Protein AF-A0A959TB92-F1 (afdb_monomer_lite)

Structure (mmCIF, N/CA/C/O backbone):
data_AF-A0A959TB92-F1
#
_entry.id   AF-A0A959TB92-F1
#
loop_
_atom_site.group_PDB
_atom_site.id
_atom_site.type_symbol
_atom_site.label_atom_id
_atom_site.label_alt_id
_atom_site.label_comp_id
_atom_site.label_asym_id
_atom_site.label_entity_id
_atom_site.label_seq_id
_atom_site.pdbx_PDB_ins_code
_atom_site.Cartn_x
_atom_site.Cartn_y
_atom_site.Cartn_z
_atom_site.occupancy
_atom_site.B_iso_or_equiv
_atom_site.auth_seq_id
_atom_site.auth_comp_id
_atom_site.auth_asym_id
_atom_site.auth_atom_id
_atom_site.pdbx_PDB_model_num
ATOM 1 N N . MET A 1 1 ? -38.779 65.493 49.102 1.00 42.88 1 MET A N 1
ATOM 2 C CA . MET A 1 1 ? -39.466 64.427 48.341 1.00 42.88 1 MET A CA 1
ATOM 3 C C . MET A 1 1 ? -38.380 63.584 47.676 1.00 42.88 1 MET A C 1
ATOM 5 O O . MET A 1 1 ? -37.801 64.030 46.698 1.00 42.88 1 MET A O 1
ATOM 9 N N . ILE A 1 2 ? -37.993 62.459 48.286 1.00 39.47 2 ILE A N 1
ATOM 10 C CA . ILE A 1 2 ? -36.902 61.592 47.802 1.00 39.47 2 ILE A CA 1
ATOM 11 C C . ILE A 1 2 ? -37.538 60.468 46.981 1.00 39.47 2 ILE A C 1
ATOM 13 O O . ILE A 1 2 ? -38.441 59.796 47.472 1.00 39.47 2 ILE A O 1
ATOM 17 N N . ARG A 1 3 ? -37.106 60.297 45.727 1.00 43.53 3 ARG A N 1
ATOM 18 C CA . ARG A 1 3 ? -37.517 59.183 44.862 1.00 43.53 3 ARG A CA 1
ATOM 19 C C . ARG A 1 3 ? -36.437 58.107 44.920 1.00 43.53 3 ARG A C 1
ATOM 21 O O . ARG A 1 3 ? -35.323 58.341 44.466 1.00 43.53 3 ARG A O 1
ATOM 28 N N . THR A 1 4 ? -36.760 56.953 45.486 1.00 45.53 4 THR A N 1
ATOM 29 C CA . THR A 1 4 ? -35.906 55.762 45.476 1.00 45.53 4 THR A CA 1
ATOM 30 C C . THR A 1 4 ? -36.172 54.956 44.205 1.00 45.53 4 THR A C 1
ATOM 32 O O . THR A 1 4 ? -37.296 54.528 43.959 1.00 45.53 4 THR A O 1
ATOM 35 N N . LEU A 1 5 ? -35.140 54.761 43.380 1.00 53.56 5 LEU A N 1
ATOM 36 C CA . LEU A 1 5 ? -35.156 53.830 42.250 1.00 53.56 5 LEU A CA 1
ATOM 37 C C . LEU A 1 5 ? -34.568 52.496 42.720 1.00 53.56 5 LEU A C 1
ATOM 39 O O . LEU A 1 5 ? -33.440 52.455 43.206 1.00 53.56 5 LEU A O 1
ATOM 43 N N . THR A 1 6 ? -35.336 51.416 42.603 1.00 53.03 6 THR A N 1
ATOM 44 C CA . THR A 1 6 ? -34.894 50.054 42.925 1.00 53.03 6 THR A CA 1
ATOM 45 C C . THR A 1 6 ? -34.240 49.433 41.686 1.00 53.03 6 THR A C 1
ATOM 47 O O . THR A 1 6 ? -34.907 49.338 40.655 1.00 53.03 6 THR A O 1
ATOM 50 N N . PRO A 1 7 ? -32.973 48.988 41.730 1.00 55.06 7 PRO A N 1
ATOM 51 C CA . PRO A 1 7 ? -32.420 48.177 40.656 1.00 55.06 7 PRO A CA 1
ATOM 52 C C . PRO A 1 7 ? -32.919 46.735 40.817 1.00 55.06 7 PRO A C 1
ATOM 54 O O . PRO A 1 7 ? -32.710 46.105 41.852 1.00 55.06 7 PRO A O 1
ATOM 57 N N . VAL A 1 8 ? -33.595 46.206 39.796 1.00 60.44 8 VAL A N 1
ATOM 58 C CA . VAL A 1 8 ? -33.877 44.769 39.698 1.00 60.44 8 VAL A CA 1
ATOM 59 C C . VAL A 1 8 ? -32.582 44.084 39.266 1.00 60.44 8 VAL A C 1
ATOM 61 O O . VAL A 1 8 ? -32.101 44.299 38.156 1.00 60.44 8 VAL A O 1
ATOM 64 N N . LEU A 1 9 ? -31.995 43.285 40.157 1.00 58.19 9 LEU A N 1
ATOM 65 C CA . LEU A 1 9 ? -30.846 42.440 39.845 1.00 58.19 9 LEU A CA 1
ATOM 66 C C . LEU A 1 9 ? -31.342 41.214 39.065 1.00 58.19 9 LEU A C 1
ATOM 68 O O . LEU A 1 9 ? -31.996 40.338 39.630 1.00 58.19 9 LEU A O 1
ATOM 72 N N . LEU A 1 10 ? -31.050 41.156 37.765 1.00 58.97 10 LEU A N 1
ATOM 73 C CA . LEU A 1 10 ? -31.319 39.977 36.945 1.00 58.97 10 LEU A CA 1
ATOM 74 C C . LEU A 1 10 ? -30.226 38.931 37.220 1.00 58.97 10 LEU A C 1
ATOM 76 O O . LEU A 1 10 ? -29.090 39.073 36.768 1.00 58.97 10 LEU A O 1
ATOM 80 N N . LEU A 1 11 ? -30.552 37.899 37.998 1.00 61.19 11 LEU A N 1
ATOM 81 C CA . LEU A 1 11 ? -29.650 36.780 38.268 1.00 61.19 11 LEU A CA 1
ATOM 82 C C . LEU A 1 11 ? -29.658 35.831 37.056 1.00 61.19 11 LEU A C 1
ATOM 84 O O . LEU A 1 11 ? -30.609 35.077 36.861 1.00 61.19 11 LEU A O 1
ATOM 88 N N . ALA A 1 12 ? -28.619 35.878 36.221 1.00 64.06 12 ALA A N 1
ATOM 89 C CA . ALA A 1 12 ? -28.434 34.901 35.152 1.00 64.06 12 ALA A CA 1
ATOM 90 C C . ALA A 1 12 ? -28.014 33.551 35.763 1.00 64.06 12 ALA A C 1
ATOM 92 O O . ALA A 1 12 ? -26.888 33.404 36.237 1.00 64.06 12 ALA A O 1
ATOM 93 N N . LEU A 1 13 ? -28.918 32.564 35.773 1.00 66.81 13 LEU A N 1
ATOM 94 C CA . LEU A 1 13 ? -28.568 31.180 36.099 1.00 66.81 13 LEU A CA 1
ATOM 95 C C . LEU A 1 13 ? -27.698 30.606 34.971 1.00 66.81 13 LEU A C 1
ATOM 97 O O . LEU A 1 13 ? -28.193 30.318 33.883 1.00 66.81 13 LEU A O 1
ATOM 101 N N . ALA A 1 14 ? -26.408 30.406 35.237 1.00 65.50 14 ALA A N 1
ATOM 102 C CA . ALA A 1 14 ? -25.554 29.579 34.395 1.00 65.50 14 ALA A CA 1
ATOM 103 C C . ALA A 1 14 ? -25.887 28.101 34.666 1.00 65.50 14 ALA A C 1
ATOM 105 O O . ALA A 1 14 ? -25.465 27.535 35.673 1.00 65.50 14 ALA A O 1
ATOM 106 N N . LEU A 1 15 ? -26.684 27.481 33.793 1.00 68.69 15 LEU A N 1
ATOM 107 C CA . LEU A 1 15 ? -26.867 26.030 33.805 1.00 68.69 15 LEU A CA 1
ATOM 108 C C . LEU A 1 15 ? -25.551 25.368 33.359 1.00 68.69 15 LEU A C 1
ATOM 110 O O . LEU A 1 15 ? -24.984 25.798 32.350 1.00 68.69 15 LEU A O 1
ATOM 114 N N . PRO A 1 16 ? -25.047 24.337 34.060 1.00 63.34 16 PRO A N 1
ATOM 115 C CA . PRO A 1 16 ? -23.894 23.589 33.582 1.00 63.34 16 PRO A CA 1
ATOM 116 C C . PRO A 1 16 ? -24.280 22.863 32.287 1.00 63.34 16 PRO A C 1
ATOM 118 O O . PRO A 1 16 ? -25.070 21.922 32.296 1.00 63.34 16 PRO A O 1
ATOM 121 N N . ALA A 1 17 ? -23.741 23.318 31.159 1.00 62.75 17 ALA A N 1
ATOM 122 C CA . ALA A 1 17 ? -23.882 22.637 29.882 1.00 62.75 17 ALA A CA 1
ATOM 123 C C . ALA A 1 17 ? -22.859 21.493 29.808 1.00 62.75 17 ALA A C 1
ATOM 125 O O . ALA A 1 17 ? -21.677 21.722 29.553 1.00 62.75 17 ALA A O 1
ATOM 126 N N . THR A 1 18 ? -23.292 20.249 30.016 1.00 64.31 18 THR A N 1
ATOM 127 C CA . THR A 1 18 ? -22.483 19.061 29.699 1.00 64.31 18 THR A CA 1
ATOM 128 C C . THR A 1 18 ? -22.560 18.798 28.197 1.00 64.31 18 THR A C 1
ATOM 130 O O . THR A 1 18 ? -23.342 17.973 27.736 1.00 64.31 18 THR A O 1
ATOM 133 N N . ALA A 1 19 ? -21.790 19.552 27.412 1.00 64.75 19 ALA A N 1
ATOM 134 C CA . ALA A 1 19 ? -21.754 19.407 25.954 1.00 64.75 19 ALA A CA 1
ATOM 135 C C . ALA A 1 19 ? -20.781 18.311 25.468 1.00 64.75 19 ALA A C 1
ATOM 137 O O . ALA A 1 19 ? -20.706 18.045 24.272 1.00 64.75 19 ALA A O 1
ATOM 138 N N . GLN A 1 20 ? -20.012 17.695 26.370 1.00 77.12 20 GLN A N 1
ATOM 139 C CA . GLN A 1 20 ? -18.975 16.720 26.035 1.00 77.12 20 GLN A CA 1
ATOM 140 C C . GLN A 1 20 ? -19.404 15.330 26.510 1.00 77.12 20 GLN A C 1
ATOM 142 O O . GLN A 1 20 ? -19.562 15.110 27.708 1.00 77.12 20 GLN A O 1
ATOM 147 N N . ASN A 1 21 ? -19.572 14.400 25.570 1.00 81.25 21 ASN A N 1
ATOM 148 C CA . ASN A 1 21 ? -19.725 12.978 25.864 1.00 81.25 21 ASN A CA 1
ATOM 149 C C . ASN A 1 21 ? -18.374 12.296 25.640 1.00 81.25 21 ASN A C 1
ATOM 151 O O . ASN A 1 21 ? -17.845 12.331 24.529 1.00 81.25 21 ASN A O 1
ATOM 155 N N . THR A 1 22 ? -17.815 11.680 26.681 1.00 87.69 22 THR A N 1
ATOM 156 C CA . THR A 1 22 ? -16.623 10.837 26.538 1.00 87.69 22 THR A CA 1
ATOM 157 C C . THR A 1 22 ? -17.027 9.510 25.916 1.00 87.69 22 THR A C 1
ATOM 159 O O . THR A 1 22 ? -17.904 8.824 26.438 1.00 87.69 22 THR A O 1
ATOM 162 N N . VAL A 1 23 ? -16.360 9.136 24.827 1.00 91.00 23 VAL A N 1
ATOM 163 C CA . VAL A 1 23 ? -16.503 7.821 24.201 1.00 91.00 23 VAL A CA 1
ATOM 164 C C . VAL A 1 23 ? -15.146 7.133 24.203 1.00 91.00 23 VAL A C 1
ATOM 166 O O . VAL A 1 23 ? -14.127 7.753 23.902 1.00 91.00 23 VAL A O 1
ATOM 169 N N . THR A 1 24 ? -15.136 5.853 24.560 1.00 93.50 24 THR A N 1
ATOM 170 C CA . THR A 1 24 ? -13.951 4.997 24.502 1.00 93.50 24 THR A CA 1
ATOM 171 C C . THR A 1 24 ? -14.150 3.980 23.392 1.00 93.50 24 THR A C 1
ATOM 173 O O . THR A 1 24 ? -15.113 3.223 23.433 1.00 93.50 24 THR A O 1
ATOM 176 N N . VAL A 1 25 ? -13.229 3.971 22.430 1.00 94.88 25 VAL A N 1
ATOM 177 C CA . VAL A 1 25 ? -13.135 2.962 21.369 1.00 94.88 25 VAL A CA 1
ATOM 178 C C . VAL A 1 25 ? -11.924 2.095 21.683 1.00 94.88 25 VAL A C 1
ATOM 180 O O . VAL A 1 25 ? -10.829 2.620 21.894 1.00 94.88 25 VAL A O 1
ATOM 183 N N . SER A 1 26 ? -12.121 0.784 21.774 1.00 95.12 26 SER A N 1
ATOM 184 C CA . SER A 1 26 ? -11.057 -0.162 22.125 1.00 95.12 26 SER A CA 1
ATOM 185 C C . SER A 1 26 ? -10.504 -0.836 20.876 1.00 95.12 26 SER A C 1
ATOM 187 O O . SER A 1 26 ? -11.255 -1.460 20.140 1.00 95.12 26 SER A O 1
ATOM 189 N N . THR A 1 27 ? -9.188 -0.801 20.675 1.00 95.50 27 THR A N 1
ATOM 190 C CA . THR A 1 27 ? -8.484 -1.550 19.610 1.00 95.50 27 THR A CA 1
ATOM 191 C C . THR A 1 27 ? -7.989 -2.924 20.077 1.00 95.50 27 THR A C 1
ATOM 193 O O . THR A 1 27 ? -7.126 -3.536 19.448 1.00 95.50 27 THR A O 1
ATOM 196 N N . ALA A 1 28 ? -8.527 -3.418 21.197 1.00 96.06 28 ALA A N 1
ATOM 197 C CA . ALA A 1 28 ? -8.060 -4.605 21.911 1.00 96.06 28 ALA A CA 1
ATOM 198 C C . ALA A 1 28 ? -6.592 -4.513 22.386 1.00 96.06 28 ALA A C 1
ATOM 200 O O . ALA A 1 28 ? -5.860 -3.552 22.138 1.00 96.06 28 ALA A O 1
ATOM 201 N N . ALA A 1 29 ? -6.156 -5.513 23.155 1.00 94.88 29 ALA A N 1
ATOM 202 C CA . ALA A 1 29 ? -4.799 -5.549 23.688 1.00 94.88 29 ALA A CA 1
ATOM 203 C C . ALA A 1 29 ? -3.770 -5.575 22.545 1.00 94.88 29 ALA A C 1
ATOM 205 O O . ALA A 1 29 ? -3.867 -6.393 21.635 1.00 94.88 29 ALA A O 1
ATOM 206 N N . GLY A 1 30 ? -2.783 -4.676 22.597 1.00 91.62 30 GLY A N 1
ATOM 207 C CA . GLY A 1 30 ? -1.732 -4.598 21.579 1.00 91.62 30 GLY A CA 1
ATOM 208 C C . GLY A 1 30 ? -2.197 -4.112 20.201 1.00 91.62 30 GLY A C 1
ATOM 209 O O . GLY A 1 30 ? -1.467 -4.322 19.238 1.00 91.62 30 GLY A O 1
ATOM 210 N N . ASN A 1 31 ? -3.366 -3.462 20.099 1.00 92.69 31 ASN A N 1
ATOM 211 C CA . ASN A 1 31 ? -3.983 -3.053 18.829 1.00 92.69 31 ASN A CA 1
ATOM 212 C C . ASN A 1 31 ? -4.300 -4.241 17.904 1.00 92.69 31 ASN A C 1
ATOM 214 O O . ASN A 1 31 ? -4.053 -4.182 16.705 1.00 92.69 31 ASN A O 1
ATOM 218 N N . ALA A 1 32 ? -4.812 -5.341 18.460 1.00 94.00 32 ALA A N 1
ATOM 219 C CA . ALA A 1 32 ? -5.163 -6.524 17.673 1.00 94.00 32 ALA A CA 1
ATOM 220 C C . ALA A 1 32 ? -6.341 -6.288 16.705 1.00 94.00 32 ALA A C 1
ATOM 222 O O . ALA A 1 32 ? -6.493 -7.043 15.747 1.00 94.00 32 ALA A O 1
ATOM 223 N N . GLU A 1 33 ? -7.133 -5.234 16.919 1.00 95.69 33 GLU A N 1
ATOM 224 C CA . GLU A 1 33 ? -8.314 -4.895 16.124 1.00 95.69 33 GLU A CA 1
ATOM 225 C C . GLU A 1 33 ? -8.192 -3.499 15.495 1.00 95.69 33 GLU A C 1
ATOM 227 O O . GLU A 1 33 ? -7.646 -2.565 16.090 1.00 95.69 33 GLU A O 1
ATOM 232 N N . GLN A 1 34 ? -8.779 -3.344 14.311 1.00 94.12 34 GLN A N 1
ATOM 233 C CA . GLN A 1 34 ? -9.083 -2.055 13.691 1.00 94.12 34 GLN A CA 1
ATOM 234 C C . GLN A 1 34 ? -10.580 -1.773 13.837 1.00 94.12 34 GLN A C 1
ATOM 236 O O . GLN A 1 34 ? -11.412 -2.627 13.532 1.00 94.12 34 GLN A O 1
ATOM 241 N N . VAL A 1 35 ? -10.919 -0.575 14.318 1.00 96.19 35 VAL A N 1
ATOM 242 C CA . VAL A 1 35 ? -12.300 -0.182 14.628 1.00 96.19 35 VAL A CA 1
ATOM 243 C C . VAL A 1 35 ? -12.657 1.090 13.874 1.00 96.19 35 VAL A C 1
ATOM 245 O O . VAL A 1 35 ? -11.964 2.104 13.977 1.00 96.19 35 VAL A O 1
ATOM 248 N N . TRP A 1 36 ? -13.761 1.050 13.133 1.00 95.88 36 TRP A N 1
ATOM 249 C CA . TRP A 1 36 ? -14.313 2.210 12.441 1.00 95.88 36 TRP A CA 1
ATOM 250 C C . TRP A 1 36 ? -15.410 2.828 13.295 1.00 95.88 36 TRP A C 1
ATOM 252 O O . TRP A 1 36 ? -16.391 2.171 13.642 1.00 95.88 36 TRP A O 1
ATOM 262 N N . TYR A 1 37 ? -15.250 4.111 13.612 1.00 96.19 37 TYR A N 1
ATOM 263 C CA . TYR A 1 37 ? -16.158 4.860 14.470 1.00 96.19 37 TYR A CA 1
ATOM 264 C C . TYR A 1 37 ? -16.805 6.021 13.710 1.00 96.19 37 TYR A C 1
ATOM 266 O O . TYR A 1 37 ? -16.134 6.804 13.039 1.00 96.19 37 TYR A O 1
ATOM 274 N N . SER A 1 38 ? -18.119 6.155 13.854 1.00 95.88 38 SER A N 1
ATOM 275 C CA . SER A 1 38 ? -18.921 7.275 13.371 1.00 95.88 38 SER A CA 1
ATOM 276 C C . SER A 1 38 ? -19.393 8.118 14.550 1.00 95.88 38 SER A C 1
ATOM 278 O O . SER A 1 38 ? -19.942 7.596 15.516 1.00 95.88 38 SER A O 1
ATOM 280 N N . LEU A 1 39 ? -19.280 9.445 14.443 1.00 92.00 39 LEU A N 1
ATOM 281 C CA . LEU A 1 39 ? -19.771 10.354 15.486 1.00 92.00 39 LEU A CA 1
ATOM 282 C C . LEU A 1 39 ? -21.284 10.247 15.715 1.00 92.00 39 LEU A C 1
ATOM 284 O O . LEU A 1 39 ? -21.748 10.516 16.818 1.00 92.00 39 LEU A O 1
ATOM 288 N N . GLN A 1 40 ? -22.044 9.857 14.688 1.00 94.19 40 GLN A N 1
ATOM 289 C CA . GLN A 1 40 ? -23.494 9.693 14.784 1.00 94.19 40 GLN A CA 1
ATOM 290 C C . GLN A 1 40 ? -23.892 8.293 15.266 1.00 94.19 40 GLN A C 1
ATOM 292 O O . GLN A 1 40 ? -24.864 8.164 16.007 1.00 94.19 40 GLN A O 1
ATOM 297 N N . ASN A 1 41 ? -23.159 7.258 14.839 1.00 95.50 41 ASN A N 1
ATOM 298 C CA . ASN A 1 41 ? -23.592 5.862 14.974 1.00 95.50 41 ASN A CA 1
ATOM 299 C C . ASN A 1 41 ? -22.751 5.032 15.958 1.00 95.50 41 ASN A C 1
ATOM 301 O O . ASN A 1 41 ? -23.083 3.875 16.191 1.00 95.50 41 ASN A O 1
ATOM 305 N N . GLY A 1 42 ? -21.684 5.591 16.533 1.00 95.00 42 GLY A N 1
ATOM 306 C CA . GLY A 1 42 ? -20.758 4.841 17.378 1.00 95.00 42 GLY A CA 1
ATOM 307 C C . GLY A 1 42 ? -19.797 3.969 16.564 1.00 95.00 42 GLY A C 1
ATOM 308 O O . GLY A 1 42 ? -19.461 4.296 15.426 1.00 95.00 42 GLY A O 1
ATOM 309 N N . GLU A 1 43 ? -19.344 2.854 17.138 1.00 96.12 43 GLU A N 1
ATOM 310 C CA . GLU A 1 43 ? -18.580 1.835 16.408 1.00 96.12 43 GLU A CA 1
ATOM 311 C C . GLU A 1 43 ? -19.465 1.210 15.317 1.00 96.12 43 GLU A C 1
ATOM 313 O O . GLU A 1 43 ? -20.522 0.650 15.605 1.00 96.12 43 GLU A O 1
ATOM 318 N N . VAL A 1 44 ? -19.054 1.336 14.054 1.00 97.50 44 VAL A N 1
ATOM 319 C CA . VAL A 1 44 ? -19.819 0.854 12.890 1.00 97.50 44 VAL A CA 1
ATOM 320 C C . VAL A 1 44 ? -19.256 -0.432 12.297 1.00 97.50 44 VAL A C 1
ATOM 322 O O . VAL A 1 44 ? -19.981 -1.149 11.611 1.00 97.50 44 VAL A O 1
ATOM 325 N N . ALA A 1 45 ? -17.978 -0.724 12.542 1.00 96.56 45 ALA A N 1
ATOM 326 C CA . ALA A 1 45 ? -17.331 -1.958 12.123 1.00 96.56 45 ALA A CA 1
ATOM 327 C C . ALA A 1 45 ? -16.070 -2.215 12.952 1.00 96.56 45 ALA A C 1
ATOM 329 O O . ALA A 1 45 ? -15.416 -1.270 13.397 1.00 96.56 45 ALA A O 1
ATOM 330 N N . THR A 1 46 ? -15.707 -3.491 13.061 1.00 96.44 46 THR A N 1
ATOM 331 C CA . THR A 1 46 ? -14.461 -3.972 13.663 1.00 96.44 46 THR A CA 1
ATOM 332 C C . THR A 1 46 ? -13.958 -5.161 12.852 1.00 96.44 46 THR A C 1
ATOM 334 O O . THR A 1 46 ? -14.766 -5.960 12.371 1.00 96.44 46 THR A O 1
ATOM 337 N N . ALA A 1 47 ? -12.646 -5.267 12.679 1.00 96.00 47 ALA A N 1
ATOM 338 C CA . ALA A 1 47 ? -11.990 -6.414 12.060 1.00 96.00 47 ALA A CA 1
ATOM 339 C C . ALA A 1 47 ? -10.608 -6.624 12.682 1.00 96.00 47 ALA A C 1
ATOM 341 O O . ALA A 1 47 ? -10.000 -5.658 13.160 1.00 96.00 47 ALA A O 1
ATOM 342 N N . ALA A 1 48 ? -10.067 -7.842 12.591 1.00 95.88 48 ALA A N 1
ATOM 343 C CA . ALA A 1 48 ? -8.728 -8.082 13.098 1.00 95.88 48 ALA A CA 1
ATOM 344 C C . ALA A 1 48 ? -7.720 -7.280 12.266 1.00 95.88 48 ALA A C 1
ATOM 346 O O . ALA A 1 48 ? -7.810 -7.187 11.035 1.00 95.88 48 ALA A O 1
ATOM 347 N N . LEU A 1 49 ? -6.719 -6.701 12.928 1.00 92.81 49 LEU A N 1
ATOM 348 C CA . LEU A 1 49 ? -5.694 -5.901 12.258 1.00 92.81 49 LEU A CA 1
ATOM 349 C C . LEU A 1 49 ? -4.928 -6.728 11.211 1.00 92.81 49 LEU A C 1
ATOM 351 O O . LEU A 1 49 ? -4.451 -6.186 10.217 1.00 92.81 49 LEU A O 1
ATOM 355 N N . ALA A 1 50 ? -4.831 -8.043 11.415 1.00 94.31 50 ALA A N 1
ATOM 356 C CA . ALA A 1 50 ? -4.135 -8.968 10.528 1.00 94.31 50 ALA A CA 1
ATOM 357 C C . ALA A 1 50 ? -4.934 -9.382 9.271 1.00 94.31 50 ALA A C 1
ATOM 359 O O . ALA A 1 50 ? -4.350 -10.009 8.379 1.00 94.31 50 ALA A O 1
ATOM 360 N N . ASP A 1 51 ? -6.218 -9.017 9.163 1.00 94.25 51 ASP A N 1
ATOM 361 C CA . ASP A 1 51 ? -7.132 -9.520 8.119 1.00 94.25 51 ASP A CA 1
ATOM 362 C C . ASP A 1 51 ? -6.928 -8.888 6.732 1.00 94.25 51 ASP A C 1
ATOM 364 O O . ASP A 1 51 ? -7.558 -9.306 5.761 1.00 94.25 51 ASP A O 1
ATOM 368 N N . TRP A 1 52 ? -6.035 -7.904 6.600 1.00 95.19 52 TRP A N 1
ATOM 369 C CA . TRP A 1 52 ? -5.719 -7.269 5.317 1.00 95.19 52 TRP A CA 1
ATOM 370 C C . TRP A 1 52 ? -4.222 -7.330 4.999 1.00 95.19 52 TRP A C 1
ATOM 372 O O . TRP A 1 52 ? -3.380 -7.332 5.900 1.00 95.19 52 TRP A O 1
ATOM 382 N N . ASP A 1 53 ? -3.894 -7.419 3.708 1.00 96.06 53 ASP A N 1
ATOM 383 C CA . ASP A 1 53 ? -2.519 -7.405 3.182 1.00 96.06 53 ASP A CA 1
ATOM 384 C C . ASP A 1 53 ? -2.209 -6.091 2.463 1.00 96.06 53 ASP A C 1
ATOM 386 O O . ASP A 1 53 ? -1.188 -5.461 2.730 1.00 96.06 53 ASP A O 1
ATOM 390 N N . LEU A 1 54 ? -3.106 -5.684 1.558 1.00 96.94 54 LEU A N 1
ATOM 391 C CA . LEU A 1 54 ? -2.986 -4.485 0.737 1.00 96.94 54 LEU A CA 1
ATOM 392 C C . LEU A 1 54 ? -4.194 -3.572 0.935 1.00 96.94 54 LEU A C 1
ATOM 394 O O . LEU A 1 54 ? -5.320 -4.056 1.069 1.00 96.94 54 LEU A O 1
ATOM 398 N N . ALA A 1 55 ? -3.962 -2.264 0.894 1.00 96.12 55 ALA A N 1
ATOM 399 C CA . ALA A 1 55 ? -5.014 -1.257 0.835 1.00 96.12 55 ALA A CA 1
ATOM 400 C C . ALA A 1 55 ? -4.771 -0.310 -0.342 1.00 96.12 55 ALA A C 1
ATOM 402 O O . ALA A 1 55 ? -3.628 0.004 -0.672 1.00 96.12 55 ALA A O 1
ATOM 403 N N . PHE A 1 56 ? -5.859 0.136 -0.963 1.00 96.31 56 PHE A N 1
ATOM 404 C CA . PHE A 1 56 ? -5.830 0.998 -2.137 1.00 96.31 56 PHE A CA 1
ATOM 405 C C . PHE A 1 56 ? -6.483 2.328 -1.794 1.00 96.31 56 PHE A C 1
ATOM 407 O O . PHE A 1 56 ? -7.622 2.366 -1.323 1.00 96.31 56 PHE A O 1
ATOM 414 N N . GLU A 1 57 ? -5.770 3.411 -2.049 1.00 94.75 57 GLU A N 1
ATOM 415 C CA . GLU A 1 57 ? -6.322 4.758 -2.025 1.00 94.75 57 GLU A CA 1
ATOM 416 C C . GLU A 1 57 ? -6.452 5.240 -3.466 1.00 94.75 57 GLU A C 1
ATOM 418 O O . GLU A 1 57 ? -5.523 5.098 -4.254 1.00 94.75 57 GLU A O 1
ATOM 423 N N . ILE A 1 58 ? -7.627 5.762 -3.815 1.00 90.81 58 ILE A N 1
ATOM 424 C CA . ILE A 1 58 ? -7.901 6.365 -5.120 1.00 90.81 58 ILE A CA 1
ATOM 425 C C . ILE A 1 58 ? -8.659 7.667 -4.856 1.00 90.81 58 ILE A C 1
ATOM 427 O O . ILE A 1 58 ? -9.887 7.660 -4.724 1.00 90.81 58 ILE A O 1
ATOM 431 N N . ALA A 1 59 ? -7.939 8.781 -4.744 1.00 88.31 59 ALA A N 1
ATOM 432 C CA . ALA A 1 59 ? -8.517 10.098 -4.506 1.00 88.31 59 ALA A CA 1
ATOM 433 C C . ALA A 1 59 ? -7.954 11.137 -5.482 1.00 88.31 59 ALA A C 1
ATOM 435 O O . ALA A 1 59 ? -6.815 11.591 -5.396 1.00 88.31 59 ALA A O 1
ATOM 436 N N . GLY A 1 60 ? -8.805 11.582 -6.407 1.00 85.38 60 GLY A N 1
ATOM 437 C CA . GLY A 1 60 ? -8.441 12.610 -7.379 1.00 85.38 60 GLY A CA 1
ATOM 438 C C . GLY A 1 60 ? -7.271 12.166 -8.257 1.00 85.38 60 GLY A C 1
ATOM 439 O O . GLY A 1 60 ? -7.435 11.286 -9.095 1.00 85.38 60 GLY A O 1
ATOM 440 N N . PHE A 1 61 ? -6.114 12.803 -8.074 1.00 82.19 61 PHE A N 1
ATOM 441 C CA . PHE A 1 61 ? -4.892 12.517 -8.832 1.00 82.19 61 PHE A CA 1
ATOM 442 C C . PHE A 1 61 ? -3.933 11.560 -8.115 1.00 82.19 61 PHE A C 1
ATOM 444 O O . PHE A 1 61 ? -2.919 11.187 -8.699 1.00 82.19 61 PHE A O 1
ATOM 451 N N . THR A 1 62 ? -4.223 11.161 -6.872 1.00 89.56 62 THR A N 1
ATOM 452 C CA . THR A 1 62 ? -3.404 10.188 -6.144 1.00 89.56 62 THR A CA 1
ATOM 453 C C . THR A 1 62 ? -3.975 8.788 -6.291 1.00 89.56 62 THR A C 1
ATOM 455 O O . THR A 1 62 ? -5.192 8.586 -6.317 1.00 89.56 62 THR A O 1
ATOM 458 N N . ALA A 1 63 ? -3.074 7.816 -6.403 1.00 94.50 63 ALA A N 1
ATOM 459 C CA . ALA A 1 63 ? -3.414 6.410 -6.325 1.00 94.50 63 ALA A CA 1
ATOM 460 C C . ALA A 1 63 ? -2.309 5.661 -5.582 1.00 94.50 63 ALA A C 1
ATOM 462 O O . ALA A 1 63 ? -1.195 5.490 -6.096 1.00 94.50 63 ALA A O 1
AT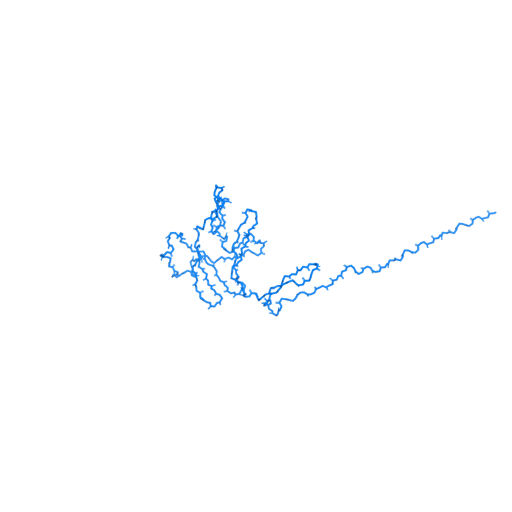OM 463 N N . SER A 1 64 ? -2.614 5.231 -4.363 1.00 95.94 64 SER A N 1
ATOM 464 C CA . SER A 1 64 ? -1.647 4.603 -3.473 1.00 95.94 64 SER A CA 1
ATOM 465 C C . SER A 1 64 ? -1.942 3.131 -3.233 1.00 95.94 64 SER A C 1
ATOM 467 O O . SER A 1 64 ? -3.101 2.714 -3.174 1.00 95.94 64 SER A O 1
ATOM 469 N N . ILE A 1 65 ? -0.875 2.338 -3.109 1.00 97.56 65 ILE A N 1
ATOM 470 C CA . ILE A 1 65 ? -0.965 0.940 -2.685 1.00 97.56 65 ILE A CA 1
ATOM 471 C C . ILE A 1 65 ? -0.144 0.791 -1.413 1.00 97.56 65 ILE A C 1
ATOM 473 O O . ILE A 1 65 ? 1.087 0.905 -1.411 1.00 97.56 65 ILE A O 1
ATOM 477 N N . ARG A 1 66 ? -0.865 0.548 -0.324 1.00 97.38 66 ARG A N 1
ATOM 478 C CA . ARG A 1 66 ? -0.338 0.392 1.027 1.00 97.38 66 ARG A CA 1
ATOM 479 C C . ARG A 1 66 ? -0.222 -1.076 1.392 1.00 97.38 66 ARG A C 1
ATOM 481 O O . ARG A 1 66 ? -1.017 -1.884 0.909 1.00 97.38 66 ARG A O 1
ATOM 488 N N . VAL A 1 67 ? 0.725 -1.415 2.262 1.00 97.75 67 VAL A N 1
ATOM 489 C CA . VAL A 1 67 ? 0.938 -2.795 2.728 1.00 97.75 67 VAL A CA 1
ATOM 490 C C . VAL A 1 67 ? 0.869 -2.851 4.242 1.00 97.75 67 VAL A C 1
ATOM 492 O O . VAL A 1 67 ? 1.449 -2.011 4.921 1.00 97.75 67 VAL A O 1
ATOM 495 N N . ASN A 1 68 ? 0.214 -3.877 4.785 1.00 96.25 68 ASN A N 1
ATOM 496 C CA . ASN A 1 68 ? 0.093 -4.072 6.226 1.00 96.25 68 ASN A CA 1
ATOM 497 C C . ASN A 1 68 ? 1.419 -4.507 6.871 1.00 96.25 68 ASN A C 1
ATOM 499 O O . ASN A 1 68 ? 1.611 -5.656 7.274 1.00 96.25 68 ASN A O 1
ATOM 503 N N . THR A 1 69 ? 2.364 -3.583 6.983 1.00 93.44 69 THR A N 1
ATOM 504 C CA . THR A 1 69 ? 3.657 -3.840 7.625 1.00 93.44 69 THR A CA 1
ATOM 505 C C . THR A 1 69 ? 3.506 -4.080 9.127 1.00 93.44 69 THR A C 1
ATOM 507 O O . THR A 1 69 ? 4.294 -4.819 9.714 1.00 93.44 69 THR A O 1
ATOM 510 N N . GLN A 1 70 ? 2.437 -3.563 9.743 1.00 89.62 70 GLN A N 1
ATOM 511 C CA . GLN A 1 70 ? 2.139 -3.750 11.164 1.00 89.62 70 GLN A CA 1
ATOM 512 C C . GLN A 1 70 ? 1.869 -5.218 11.526 1.00 89.62 70 GLN A C 1
ATOM 514 O O . GLN A 1 70 ? 2.187 -5.631 12.642 1.00 89.62 70 GLN A O 1
ATOM 519 N N . LYS A 1 71 ? 1.354 -6.035 10.593 1.00 93.06 71 LYS A N 1
ATOM 520 C CA . LYS A 1 71 ? 1.226 -7.489 10.805 1.00 93.06 71 LYS A CA 1
ATOM 521 C C . LYS A 1 71 ? 2.502 -8.286 10.497 1.00 93.06 71 LYS A C 1
ATOM 523 O O . LYS A 1 71 ? 2.463 -9.513 10.474 1.00 93.06 71 LYS A O 1
ATOM 528 N N . GLY A 1 72 ? 3.626 -7.610 10.256 1.00 94.38 72 GLY A N 1
ATOM 529 C CA . GLY A 1 72 ? 4.926 -8.231 9.990 1.00 94.38 72 GLY A CA 1
ATOM 530 C C . GLY A 1 72 ? 5.235 -8.465 8.511 1.00 94.38 72 GLY A C 1
ATOM 531 O O . GLY A 1 72 ? 6.179 -9.191 8.203 1.00 94.38 72 GLY A O 1
ATOM 532 N N . MET A 1 73 ? 4.466 -7.875 7.590 1.00 97.50 73 MET A N 1
ATOM 533 C CA . MET A 1 73 ? 4.810 -7.905 6.167 1.00 97.50 73 MET A CA 1
ATOM 534 C C . MET A 1 73 ? 5.961 -6.951 5.849 1.00 97.50 73 MET A C 1
ATOM 536 O O . MET A 1 73 ? 6.111 -5.903 6.478 1.00 97.50 73 MET A O 1
ATOM 540 N N . ARG A 1 74 ? 6.742 -7.286 4.822 1.00 97.88 74 ARG A N 1
ATOM 541 C CA . ARG A 1 74 ? 7.845 -6.451 4.321 1.00 97.88 74 ARG A CA 1
ATOM 542 C C . ARG A 1 74 ? 7.778 -6.359 2.811 1.00 97.88 74 ARG A C 1
ATOM 544 O O . ARG A 1 74 ? 7.365 -7.320 2.162 1.00 97.88 74 ARG A O 1
ATOM 551 N N . VAL A 1 75 ? 8.195 -5.230 2.250 1.00 97.81 75 VAL A N 1
ATOM 552 C CA . VAL A 1 75 ? 8.135 -4.982 0.806 1.00 97.81 75 VAL A CA 1
ATOM 553 C C . VAL A 1 75 ? 9.476 -4.476 0.319 1.00 97.81 75 VAL A C 1
ATOM 555 O O . VAL A 1 75 ? 10.066 -3.592 0.926 1.00 97.81 75 VAL A O 1
ATOM 558 N N . PHE A 1 76 ? 9.939 -5.016 -0.800 1.00 97.44 76 PHE A N 1
ATOM 559 C CA . PHE A 1 76 ? 11.185 -4.629 -1.442 1.00 97.44 76 PHE A CA 1
ATOM 560 C C . PHE A 1 76 ? 10.900 -4.227 -2.883 1.00 97.44 76 PHE A C 1
ATOM 562 O O . PHE A 1 76 ? 10.272 -4.994 -3.620 1.00 97.44 76 PHE A O 1
ATOM 569 N N . LYS A 1 77 ? 11.377 -3.049 -3.301 1.00 95.94 77 LYS A N 1
ATOM 570 C CA . LYS A 1 77 ? 11.321 -2.646 -4.714 1.00 95.94 77 LYS A CA 1
ATOM 571 C C . LYS A 1 77 ? 12.413 -3.399 -5.470 1.00 95.94 77 LYS A C 1
ATOM 573 O O . LYS A 1 77 ? 13.595 -3.286 -5.142 1.00 95.94 77 LYS A O 1
ATOM 578 N N . ALA A 1 78 ? 12.013 -4.203 -6.447 1.00 95.56 78 ALA A N 1
ATOM 579 C CA . ALA A 1 78 ? 12.938 -4.999 -7.233 1.00 95.56 78 ALA A CA 1
ATOM 580 C C . ALA A 1 78 ? 13.634 -4.106 -8.275 1.00 95.56 78 ALA A C 1
ATOM 582 O O . ALA A 1 78 ? 12.959 -3.342 -8.965 1.00 95.56 78 ALA A O 1
ATOM 583 N N . PRO A 1 79 ? 14.960 -4.220 -8.462 1.00 93.75 79 PRO A N 1
ATOM 584 C CA . PRO A 1 79 ? 15.696 -3.494 -9.497 1.00 93.75 79 PRO A CA 1
ATOM 585 C C . PRO A 1 79 ? 15.537 -4.168 -10.874 1.00 93.75 79 PRO A C 1
ATOM 587 O O . PRO A 1 79 ? 16.506 -4.344 -11.607 1.00 93.75 79 PRO A O 1
ATOM 590 N N . TYR A 1 80 ? 14.318 -4.597 -11.198 1.00 93.62 80 TYR A N 1
ATOM 591 C CA . TYR A 1 80 ? 13.966 -5.292 -12.431 1.00 93.62 80 TYR A CA 1
ATOM 592 C C . TYR A 1 80 ? 12.828 -4.548 -13.105 1.00 93.62 80 TYR A C 1
ATOM 594 O O . TYR A 1 80 ? 11.884 -4.109 -12.446 1.00 93.62 80 TYR A O 1
ATOM 602 N N . ALA A 1 81 ? 12.892 -4.462 -14.426 1.00 92.00 81 ALA A N 1
ATOM 603 C CA . ALA A 1 81 ? 11.775 -3.962 -15.196 1.00 92.00 81 ALA A CA 1
ATOM 604 C C . ALA A 1 81 ? 10.689 -5.045 -15.327 1.00 92.00 81 ALA A C 1
ATOM 606 O O . ALA A 1 81 ? 10.955 -6.247 -15.227 1.00 92.00 81 ALA A O 1
ATOM 607 N N . VAL A 1 82 ? 9.446 -4.630 -15.571 1.00 94.00 82 VAL A N 1
ATOM 608 C CA . VAL A 1 82 ? 8.282 -5.534 -15.631 1.00 94.00 82 VAL A CA 1
ATOM 609 C C . VAL A 1 82 ? 8.436 -6.649 -16.675 1.00 94.00 82 VAL A C 1
ATOM 611 O O . VAL A 1 82 ? 7.957 -7.770 -16.454 1.00 94.00 82 VAL A O 1
ATOM 614 N N . GLN A 1 83 ? 9.130 -6.384 -17.788 1.00 95.12 83 GLN A N 1
ATOM 615 C CA . GLN A 1 83 ? 9.418 -7.392 -18.814 1.00 95.12 83 GLN A CA 1
ATOM 616 C C . GLN A 1 83 ? 10.347 -8.516 -18.325 1.00 95.12 83 GLN A C 1
ATOM 618 O O . GLN A 1 83 ? 10.235 -9.643 -18.806 1.00 95.12 83 GLN A O 1
ATOM 623 N N . ASP A 1 84 ? 11.184 -8.253 -17.318 1.00 95.19 84 ASP A N 1
ATOM 624 C CA . ASP A 1 84 ? 12.164 -9.202 -16.771 1.00 95.19 84 ASP A CA 1
ATOM 625 C C . ASP A 1 84 ? 11.580 -10.049 -15.624 1.00 95.19 84 ASP A C 1
ATOM 627 O O . ASP A 1 84 ? 12.289 -10.770 -14.920 1.00 95.19 84 ASP A O 1
ATOM 631 N N . TRP A 1 85 ? 10.257 -10.001 -15.433 1.00 95.44 85 TRP A N 1
ATOM 632 C CA . TRP A 1 85 ? 9.533 -10.693 -14.363 1.00 95.44 85 TRP A CA 1
ATOM 633 C C . TRP A 1 85 ? 9.868 -12.184 -14.228 1.00 95.44 85 TRP A C 1
ATOM 635 O O . TRP A 1 85 ? 9.941 -12.717 -13.114 1.00 95.44 85 TRP A O 1
ATOM 645 N N . ALA A 1 86 ? 10.024 -12.874 -15.360 1.00 96.44 86 ALA A N 1
ATOM 646 C CA . ALA A 1 86 ? 10.296 -14.308 -15.391 1.00 96.44 86 ALA A CA 1
ATOM 647 C C . ALA A 1 86 ? 11.714 -14.647 -14.903 1.00 96.44 86 ALA A C 1
ATOM 649 O O . ALA A 1 86 ? 11.910 -15.714 -14.329 1.00 96.44 86 ALA A O 1
ATOM 650 N N . SER A 1 87 ? 12.669 -13.734 -15.093 1.00 95.69 87 SER A N 1
ATOM 651 C CA . SER A 1 87 ? 14.085 -13.891 -14.742 1.00 95.69 87 SER A CA 1
ATOM 652 C C . SER A 1 87 ? 14.477 -13.232 -13.419 1.00 95.69 87 SER A C 1
ATOM 654 O O . SER A 1 87 ? 15.652 -13.249 -13.070 1.00 95.69 87 SER A O 1
ATOM 656 N N . LEU A 1 88 ? 13.525 -12.641 -12.689 1.00 95.44 88 LEU A N 1
ATOM 657 C CA . LEU A 1 88 ? 13.792 -12.012 -11.397 1.00 95.44 88 LEU A CA 1
ATOM 658 C C . LEU A 1 88 ? 14.405 -13.021 -10.412 1.00 95.44 88 LEU A C 1
ATOM 660 O O . LEU A 1 88 ? 13.745 -13.988 -10.023 1.00 95.44 88 LEU A O 1
ATOM 664 N N . ASP A 1 89 ? 15.642 -12.743 -9.993 1.00 95.12 89 ASP A N 1
ATOM 665 C CA . ASP A 1 89 ? 16.396 -13.474 -8.972 1.00 95.12 89 ASP A CA 1
ATOM 666 C C . ASP A 1 89 ? 16.445 -12.667 -7.668 1.00 95.12 89 ASP A C 1
ATOM 668 O O . ASP A 1 89 ? 16.819 -11.493 -7.660 1.00 95.12 89 ASP A O 1
ATOM 672 N N . THR A 1 90 ? 16.059 -13.306 -6.564 1.00 95.94 90 THR A N 1
ATOM 673 C CA . THR A 1 90 ? 16.025 -12.723 -5.215 1.00 95.94 90 THR A CA 1
ATOM 674 C C . THR A 1 90 ? 17.284 -13.020 -4.395 1.00 95.94 90 THR A C 1
ATOM 676 O O . THR A 1 90 ? 17.355 -12.658 -3.216 1.00 95.94 90 THR A O 1
ATOM 679 N N . THR A 1 91 ? 18.275 -13.705 -4.970 1.00 96.06 91 THR A N 1
ATOM 680 C CA . THR A 1 91 ? 19.539 -14.017 -4.295 1.00 96.06 91 THR A CA 1
ATOM 681 C C . THR A 1 91 ? 20.225 -12.729 -3.837 1.00 96.06 91 THR A C 1
ATOM 683 O O . THR A 1 91 ? 20.497 -11.829 -4.624 1.00 96.06 91 THR A O 1
ATOM 686 N N . GLY A 1 92 ? 20.490 -12.618 -2.532 1.00 95.06 92 GLY A N 1
ATOM 687 C CA . GLY A 1 92 ? 21.123 -11.432 -1.949 1.00 95.06 92 GLY A CA 1
ATOM 688 C C . GLY A 1 92 ? 20.229 -10.188 -1.829 1.00 95.06 92 GLY A C 1
ATOM 689 O O . GLY A 1 92 ? 20.747 -9.127 -1.471 1.00 95.06 92 GLY A O 1
ATOM 690 N N . MET A 1 93 ? 18.910 -10.280 -2.068 1.00 95.75 93 MET A N 1
ATOM 691 C CA . MET A 1 93 ? 18.026 -9.099 -2.035 1.00 95.75 93 MET A CA 1
ATOM 692 C C . MET A 1 93 ? 18.039 -8.365 -0.689 1.00 95.75 93 MET A C 1
ATOM 694 O O . MET A 1 93 ? 18.070 -7.142 -0.666 1.00 95.75 93 MET A O 1
ATOM 698 N N . LEU A 1 94 ? 18.104 -9.089 0.436 1.00 94.75 94 LEU A N 1
ATOM 699 C CA . LEU A 1 94 ? 18.077 -8.489 1.779 1.00 94.75 94 LEU A CA 1
ATOM 700 C C . LEU A 1 94 ? 19.271 -7.561 2.059 1.00 94.75 94 LEU A C 1
ATOM 702 O O . LEU A 1 94 ? 19.210 -6.766 2.989 1.00 94.75 94 LEU A O 1
ATOM 706 N N . ALA A 1 95 ? 20.352 -7.678 1.283 1.00 94.88 95 ALA A N 1
ATOM 707 C CA . ALA A 1 95 ? 21.536 -6.832 1.404 1.00 94.88 95 ALA A CA 1
ATOM 708 C C . ALA A 1 95 ? 21.585 -5.695 0.371 1.00 94.88 95 ALA A C 1
ATOM 710 O O . ALA A 1 95 ? 22.396 -4.784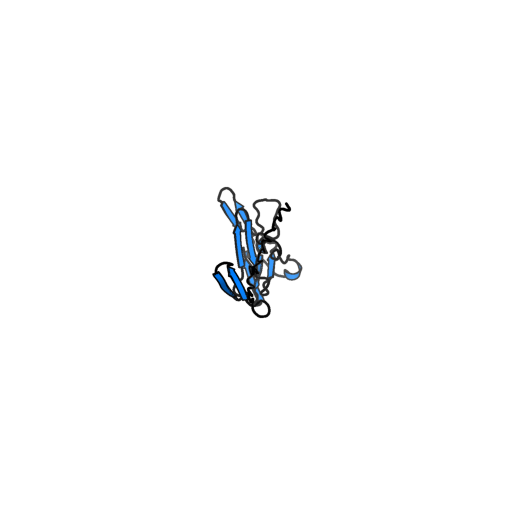 0.516 1.00 94.88 95 ALA A O 1
ATOM 711 N N . THR A 1 96 ? 20.782 -5.766 -0.695 1.00 94.12 96 THR A N 1
ATOM 712 C CA . THR A 1 96 ? 20.965 -4.927 -1.894 1.00 94.12 96 THR A CA 1
ATOM 713 C C . THR A 1 96 ? 19.715 -4.170 -2.319 1.00 94.12 96 THR A C 1
ATOM 715 O O . THR A 1 96 ? 19.831 -3.117 -2.942 1.00 94.12 96 THR A O 1
ATOM 718 N N . TRP A 1 97 ? 18.524 -4.679 -2.012 1.00 94.81 97 TRP A N 1
ATOM 719 C CA . TRP A 1 97 ? 17.269 -4.059 -2.417 1.00 94.81 97 TRP A CA 1
ATOM 720 C C . TRP A 1 97 ? 16.773 -3.118 -1.331 1.00 94.81 97 TRP A C 1
ATOM 722 O O . TRP A 1 97 ? 16.931 -3.373 -0.136 1.00 94.81 97 TRP A O 1
ATOM 732 N N . LYS A 1 98 ? 16.134 -2.030 -1.759 1.00 92.50 98 LYS A N 1
ATOM 733 C CA . LYS A 1 98 ? 15.501 -1.087 -0.847 1.00 92.50 98 LYS A CA 1
ATOM 734 C C . LYS A 1 98 ? 14.216 -1.706 -0.299 1.00 92.50 98 LYS A C 1
ATOM 736 O O . LYS A 1 98 ? 13.303 -2.017 -1.067 1.00 92.50 98 LYS A O 1
ATOM 741 N N . GLU A 1 99 ? 14.151 -1.854 1.019 1.00 96.38 99 GLU A N 1
ATOM 742 C CA . GLU A 1 99 ? 12.887 -2.076 1.718 1.00 96.38 99 GLU A CA 1
ATOM 743 C C . GLU A 1 99 ? 12.073 -0.775 1.685 1.00 96.38 99 GLU A C 1
ATOM 745 O O . GLU A 1 99 ? 12.606 0.309 1.936 1.00 96.38 99 GLU A O 1
ATOM 750 N N . VAL A 1 100 ? 10.805 -0.876 1.296 1.00 96.12 100 VAL A N 1
ATOM 751 C CA . VAL A 1 100 ? 9.900 0.260 1.105 1.00 96.12 100 VAL A CA 1
ATOM 752 C C . VAL A 1 100 ? 8.737 0.166 2.083 1.00 96.12 100 VAL A C 1
ATOM 754 O O . VAL A 1 100 ? 8.277 -0.924 2.429 1.00 96.12 100 VAL A O 1
ATOM 757 N N . HIS A 1 101 ? 8.275 1.322 2.550 1.00 95.94 101 HIS A N 1
ATOM 758 C CA . HIS A 1 101 ? 7.317 1.423 3.642 1.00 95.94 101 HIS A CA 1
ATOM 759 C C . HIS A 1 101 ? 6.231 2.439 3.318 1.00 95.94 101 HIS A C 1
ATOM 761 O O . HIS A 1 101 ? 6.453 3.404 2.589 1.00 95.94 101 HIS A O 1
ATOM 767 N N . ASP A 1 102 ? 5.062 2.214 3.901 1.00 96.69 102 ASP A N 1
ATOM 768 C CA . ASP A 1 102 ? 3.982 3.184 3.915 1.00 96.69 102 ASP A CA 1
ATOM 769 C C . ASP A 1 102 ? 4.426 4.496 4.579 1.00 96.69 102 ASP A C 1
ATOM 771 O O . ASP A 1 102 ? 5.128 4.480 5.593 1.00 96.69 102 ASP A O 1
ATOM 775 N N . SER A 1 103 ? 3.965 5.635 4.058 1.00 95.19 103 SER A N 1
ATOM 776 C CA . SER A 1 103 ? 4.116 6.915 4.753 1.00 95.19 103 SER A CA 1
ATOM 777 C C . SER A 1 103 ? 3.301 6.922 6.050 1.00 95.19 103 SER A C 1
ATOM 779 O O . SER A 1 103 ? 2.146 6.486 6.083 1.00 95.19 103 SER A O 1
ATOM 781 N N . ASP A 1 104 ? 3.899 7.473 7.104 1.00 93.69 104 ASP A N 1
ATOM 782 C CA . ASP A 1 104 ? 3.297 7.713 8.420 1.00 93.69 104 ASP A CA 1
ATOM 783 C C . ASP A 1 104 ? 2.416 8.975 8.469 1.00 93.69 104 ASP A C 1
ATOM 785 O O . ASP A 1 104 ? 1.656 9.184 9.414 1.00 93.69 104 ASP A O 1
ATOM 789 N N . THR A 1 105 ? 2.513 9.817 7.443 1.00 95.25 105 THR A N 1
ATOM 790 C CA . THR A 1 105 ? 1.937 11.167 7.394 1.00 95.25 105 THR A CA 1
ATOM 791 C C . THR A 1 105 ? 0.977 11.361 6.225 1.00 95.25 105 THR A C 1
ATOM 793 O O . THR A 1 105 ? 0.188 12.305 6.234 1.00 95.25 105 THR A O 1
ATOM 796 N N . SER A 1 106 ? 0.996 10.474 5.224 1.00 93.56 106 SER A N 1
ATOM 797 C CA . SER A 1 106 ? 0.156 10.579 4.031 1.00 93.56 106 SER A CA 1
ATOM 798 C C . SER A 1 106 ? -0.406 9.227 3.595 1.00 93.56 106 SER A C 1
ATOM 800 O O . SER A 1 106 ? 0.327 8.265 3.375 1.00 93.56 106 SER A O 1
ATOM 802 N N . TRP A 1 107 ? -1.725 9.172 3.389 1.00 92.56 107 TRP A N 1
ATOM 803 C CA . TRP A 1 107 ? -2.384 8.017 2.769 1.00 92.56 107 TRP A CA 1
ATOM 804 C C . TRP A 1 107 ? -2.035 7.871 1.289 1.00 92.56 107 TRP A C 1
ATOM 806 O O . TRP A 1 107 ? -1.924 6.746 0.809 1.00 92.56 107 TRP A O 1
ATOM 816 N N . SER A 1 108 ? -1.774 8.987 0.607 1.00 93.62 108 SER A N 1
ATOM 817 C CA . SER A 1 108 ? -1.430 9.037 -0.817 1.00 93.62 108 SER A CA 1
ATOM 818 C C . SER A 1 108 ? -0.044 8.489 -1.155 1.00 93.62 108 SER A C 1
ATOM 820 O O . SER A 1 108 ? 0.293 8.354 -2.326 1.00 93.62 108 SER A O 1
ATOM 822 N N . HIS A 1 109 ? 0.755 8.152 -0.142 1.00 94.25 109 HIS A N 1
ATOM 823 C CA . HIS A 1 109 ? 2.083 7.570 -0.299 1.00 94.25 109 HIS A CA 1
ATOM 824 C C . HIS A 1 109 ? 2.132 6.228 0.440 1.00 94.25 109 HIS A C 1
ATOM 826 O O . HIS A 1 109 ? 2.457 6.163 1.627 1.00 94.25 109 HIS A O 1
ATOM 832 N N . GLY A 1 110 ? 1.733 5.155 -0.244 1.00 96.62 110 GLY A N 1
ATOM 833 C CA . GLY A 1 110 ? 1.886 3.785 0.242 1.00 96.62 110 GLY A CA 1
ATOM 834 C C . GLY A 1 110 ? 3.269 3.211 -0.061 1.00 96.62 110 GLY A C 1
ATOM 835 O O . GLY A 1 110 ? 4.063 3.819 -0.779 1.00 96.62 110 GLY A O 1
ATOM 836 N N . ALA A 1 111 ? 3.556 2.022 0.462 1.00 97.12 111 ALA A N 1
ATOM 837 C CA . ALA A 1 111 ? 4.840 1.349 0.284 1.00 97.12 111 ALA A CA 1
ATOM 838 C C . ALA A 1 111 ? 5.225 1.166 -1.192 1.00 97.12 111 ALA A C 1
ATOM 840 O O . ALA A 1 111 ? 6.396 1.292 -1.544 1.00 97.12 111 ALA A O 1
ATOM 841 N N . LEU A 1 112 ? 4.256 0.907 -2.074 1.00 97.06 112 LEU A N 1
ATOM 842 C CA . LEU A 1 112 ? 4.536 0.716 -3.499 1.00 97.06 112 LEU A CA 1
ATOM 843 C C . LEU A 1 112 ? 4.596 2.044 -4.271 1.00 97.06 112 LEU A C 1
ATOM 845 O O . LEU A 1 112 ? 4.942 2.045 -5.446 1.00 97.06 112 LEU A O 1
ATOM 849 N N . ASN A 1 113 ? 4.305 3.176 -3.629 1.00 96.06 113 ASN A N 1
ATOM 850 C CA . ASN A 1 113 ? 4.487 4.500 -4.224 1.00 96.06 113 ASN A CA 1
ATOM 851 C C . ASN A 1 113 ? 5.920 5.027 -4.083 1.00 96.06 113 ASN A C 1
ATOM 853 O O . ASN A 1 113 ? 6.216 6.140 -4.511 1.00 96.06 113 ASN A O 1
ATOM 857 N N . ASP A 1 114 ? 6.820 4.258 -3.469 1.00 90.75 114 ASP A N 1
ATOM 858 C CA . ASP A 1 114 ? 8.215 4.651 -3.328 1.00 90.75 114 ASP A CA 1
ATOM 859 C C . ASP A 1 114 ? 8.958 4.647 -4.678 1.00 90.75 114 ASP A C 1
ATOM 861 O O . ASP A 1 114 ? 8.720 3.827 -5.572 1.00 90.75 114 ASP A O 1
ATOM 865 N N . GLY A 1 115 ? 9.916 5.565 -4.813 1.00 83.38 115 GLY A N 1
ATOM 866 C CA . GLY A 1 115 ? 10.736 5.694 -6.015 1.00 83.38 115 GLY A CA 1
ATOM 867 C C . GLY A 1 115 ? 10.047 6.440 -7.155 1.00 83.38 115 GLY A C 1
ATOM 868 O O . GLY A 1 115 ? 10.309 6.107 -8.307 1.00 83.38 115 GLY A O 1
ATOM 869 N N . LEU A 1 116 ? 9.197 7.421 -6.823 1.00 85.88 116 LEU A N 1
ATOM 870 C CA . LEU A 1 116 ? 8.647 8.392 -7.772 1.00 85.88 116 LEU A CA 1
ATOM 871 C C . LEU A 1 116 ? 9.767 9.045 -8.589 1.00 85.88 116 LEU A C 1
ATOM 873 O O . LEU A 1 116 ? 10.794 9.467 -8.042 1.00 85.88 116 LEU A O 1
ATOM 877 N N . THR A 1 117 ? 9.556 9.151 -9.895 1.00 86.06 117 THR A N 1
ATOM 878 C CA . THR A 1 117 ? 10.442 9.891 -10.796 1.00 86.06 117 THR A CA 1
ATOM 879 C C . THR A 1 117 ? 10.034 11.366 -10.911 1.00 86.06 117 THR A C 1
ATOM 881 O O . THR A 1 117 ? 9.123 11.846 -10.244 1.00 86.06 117 THR A O 1
ATOM 884 N N . SER A 1 118 ? 10.718 12.124 -11.775 1.00 90.56 118 SER A N 1
ATOM 885 C CA . SER A 1 118 ? 10.318 13.495 -12.120 1.00 90.56 118 SER A CA 1
ATOM 886 C C . SER A 1 118 ? 9.052 13.565 -12.984 1.00 90.56 118 SER A C 1
ATOM 888 O O . SER A 1 118 ? 8.599 14.663 -13.300 1.00 90.56 118 SER A O 1
ATOM 890 N N . ASN A 1 119 ? 8.527 12.422 -13.439 1.00 91.44 119 ASN A N 1
ATOM 891 C CA . ASN A 1 119 ? 7.282 12.354 -14.189 1.00 91.44 119 ASN A CA 1
ATOM 892 C C . ASN A 1 119 ? 6.100 12.548 -13.231 1.00 91.44 119 ASN A C 1
ATOM 894 O O . ASN A 1 119 ? 5.871 11.724 -12.355 1.00 91.44 119 ASN A O 1
ATOM 898 N N . GLU A 1 120 ? 5.316 13.603 -13.431 1.00 90.06 12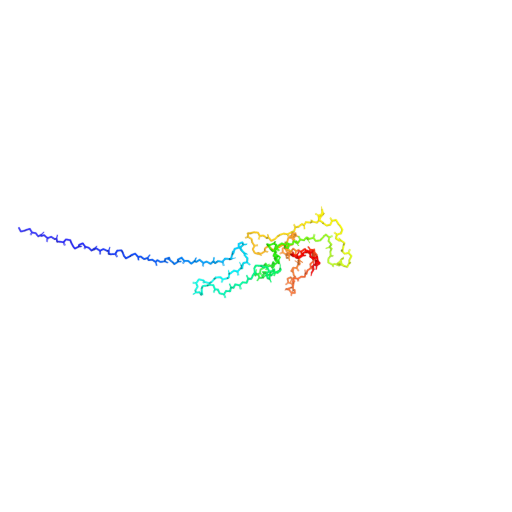0 GLU A N 1
ATOM 899 C CA . GLU A 1 120 ? 4.149 13.917 -12.595 1.00 90.06 120 GLU A CA 1
ATOM 900 C C . GLU A 1 120 ? 3.021 12.869 -12.669 1.00 90.06 120 GLU A C 1
ATOM 902 O O . GLU A 1 120 ? 2.119 12.876 -11.835 1.00 90.06 120 GLU A O 1
ATOM 907 N N . PHE A 1 121 ? 3.070 11.962 -13.651 1.00 93.06 121 PHE A N 1
ATOM 908 C CA . PHE A 1 121 ? 2.118 10.857 -13.806 1.00 93.06 121 PHE A CA 1
ATOM 909 C C . PHE A 1 121 ? 2.617 9.530 -13.235 1.00 93.06 121 PHE A C 1
ATOM 911 O O . PHE A 1 121 ? 1.899 8.533 -13.298 1.00 93.06 121 PHE A O 1
ATOM 918 N N . ASP A 1 122 ? 3.848 9.490 -12.738 1.00 94.12 122 ASP A N 1
ATOM 919 C CA . ASP A 1 122 ? 4.403 8.316 -12.084 1.00 94.12 122 ASP A CA 1
ATOM 920 C C . ASP A 1 122 ? 3.885 8.236 -10.645 1.00 94.12 122 ASP A C 1
ATOM 922 O O . ASP A 1 122 ? 3.973 9.191 -9.874 1.00 94.12 122 ASP A O 1
ATOM 926 N N . LEU A 1 123 ? 3.314 7.087 -10.302 1.00 94.75 123 LEU A N 1
ATOM 927 C CA . LEU A 1 123 ? 2.765 6.778 -8.986 1.00 94.75 123 LEU A CA 1
ATOM 928 C C . LEU A 1 123 ? 3.687 5.848 -8.191 1.00 94.75 123 LEU A C 1
ATOM 930 O O . LEU A 1 123 ? 3.308 5.407 -7.110 1.00 94.75 123 LEU A O 1
ATOM 934 N N . GLY A 1 124 ? 4.871 5.519 -8.708 1.00 94.19 124 GLY A N 1
ATOM 935 C CA . GLY A 1 124 ? 5.897 4.678 -8.091 1.00 94.19 124 GLY A CA 1
ATOM 936 C C . GLY A 1 124 ? 5.718 3.190 -8.386 1.00 94.19 124 GLY A C 1
ATOM 937 O O . GLY A 1 124 ? 6.713 2.486 -8.576 1.00 94.19 124 GLY A O 1
ATOM 93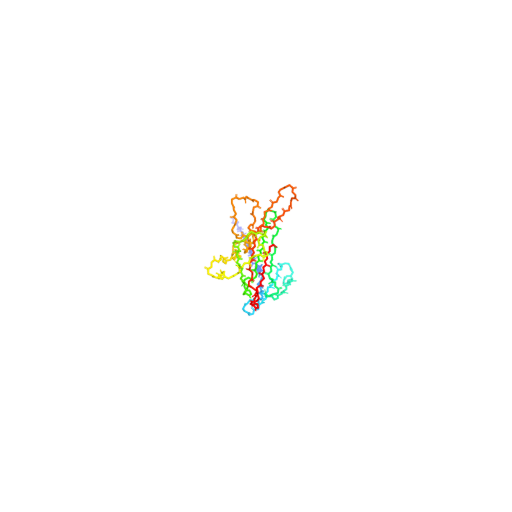8 N N . TRP A 1 125 ? 4.465 2.728 -8.458 1.00 95.44 125 TRP A N 1
ATOM 939 C CA . TRP A 1 125 ? 4.088 1.370 -8.869 1.00 95.44 125 TRP A CA 1
ATOM 940 C C . TRP A 1 125 ? 3.670 1.273 -10.338 1.00 95.44 125 TRP A C 1
ATOM 942 O O . TRP A 1 125 ? 3.611 0.175 -10.895 1.00 95.44 125 TRP A O 1
ATOM 952 N N . GLY A 1 126 ? 3.346 2.408 -10.950 1.00 95.06 126 GLY A N 1
ATOM 953 C CA . GLY A 1 126 ? 2.888 2.492 -12.323 1.00 95.06 126 GLY A CA 1
ATOM 954 C C . GLY A 1 126 ? 2.756 3.929 -12.797 1.00 95.06 126 GLY A C 1
ATOM 955 O O . GLY A 1 126 ? 2.787 4.871 -12.006 1.00 95.06 126 GLY A O 1
ATOM 956 N N . VAL A 1 127 ? 2.560 4.088 -14.102 1.00 95.06 127 VAL A N 1
ATOM 957 C CA . VAL A 1 127 ? 2.460 5.396 -14.754 1.00 95.06 127 VAL A CA 1
ATOM 958 C C . VAL A 1 127 ? 1.055 5.601 -15.296 1.00 95.06 127 VAL A C 1
ATOM 960 O O . VAL A 1 127 ? 0.525 4.778 -16.050 1.00 95.06 127 VAL A O 1
ATOM 963 N N . TYR A 1 128 ? 0.446 6.717 -14.913 1.00 94.81 128 TYR A N 1
ATOM 964 C CA . TYR A 1 128 ? -0.844 7.155 -15.416 1.00 94.81 128 TYR A CA 1
ATOM 965 C C . TYR A 1 128 ? -0.741 7.670 -16.859 1.00 94.81 128 TYR A C 1
ATOM 967 O O . TYR A 1 128 ? 0.111 8.486 -17.204 1.00 94.81 128 TYR A O 1
ATOM 975 N N . ASN A 1 129 ? -1.655 7.218 -17.714 1.00 94.38 129 ASN A N 1
ATOM 976 C CA . ASN A 1 129 ? -1.799 7.696 -19.081 1.00 94.38 129 ASN A CA 1
ATOM 977 C C . ASN A 1 129 ? -2.999 8.646 -19.185 1.00 94.38 129 ASN A C 1
ATOM 979 O O . ASN A 1 129 ? -4.144 8.227 -19.031 1.00 94.38 129 ASN A O 1
ATOM 983 N N . GLN A 1 130 ? -2.746 9.914 -19.511 1.00 92.94 130 GLN A N 1
ATOM 984 C CA . GLN A 1 130 ? -3.783 10.947 -19.609 1.00 92.94 130 GLN A CA 1
ATOM 985 C C . GLN A 1 130 ? -4.754 10.768 -20.786 1.00 92.94 130 GLN A C 1
ATOM 987 O O . GLN A 1 130 ? -5.835 11.347 -20.765 1.00 92.94 130 GLN A O 1
ATOM 992 N N . VAL A 1 131 ? -4.378 10.004 -21.817 1.00 95.81 131 VAL A N 1
ATOM 993 C CA . VAL A 1 131 ? -5.222 9.744 -22.995 1.00 95.81 131 VAL A CA 1
ATOM 994 C C . VAL A 1 131 ? -6.198 8.609 -22.710 1.00 95.81 131 VAL A C 1
ATOM 996 O O . VAL A 1 131 ? -7.376 8.705 -23.043 1.00 95.81 131 VAL A O 1
ATOM 999 N N . THR A 1 132 ? -5.715 7.520 -22.107 1.00 96.25 132 THR A N 1
ATOM 1000 C CA . THR A 1 132 ? -6.541 6.332 -21.835 1.00 96.25 132 THR A CA 1
ATOM 1001 C C . THR A 1 132 ? -7.152 6.330 -20.439 1.00 96.25 132 THR A C 1
ATOM 1003 O O . THR A 1 132 ? -8.016 5.503 -20.167 1.00 96.25 132 THR A O 1
ATOM 1006 N N . HIS A 1 133 ? -6.699 7.219 -19.554 1.00 92.25 133 HIS A N 1
ATOM 1007 C CA . HIS A 1 133 ? -7.047 7.266 -18.134 1.00 92.25 133 HIS A CA 1
ATOM 1008 C C . HIS A 1 133 ? -6.743 5.963 -17.372 1.00 92.25 133 HIS A C 1
ATOM 1010 O O . HIS A 1 133 ? -7.441 5.604 -16.427 1.00 92.25 133 HIS A O 1
ATOM 1016 N N . ILE A 1 134 ? -5.693 5.245 -17.783 1.00 93.50 134 ILE A N 1
ATOM 1017 C CA . ILE A 1 134 ? -5.267 3.973 -17.176 1.00 93.50 134 ILE A CA 1
ATOM 1018 C C . ILE A 1 134 ? -3.905 4.173 -16.520 1.00 93.50 134 ILE A C 1
ATOM 1020 O O . ILE A 1 134 ? -3.029 4.799 -17.113 1.00 93.50 134 ILE A O 1
ATOM 1024 N N . VAL A 1 135 ? -3.718 3.603 -15.329 1.00 93.69 135 VAL A N 1
ATOM 1025 C CA . VAL A 1 135 ? -2.392 3.431 -14.723 1.00 93.69 135 VAL A CA 1
ATOM 1026 C C . VAL A 1 135 ? -1.857 2.061 -15.118 1.00 93.69 135 VAL A C 1
ATOM 1028 O O . VAL A 1 135 ? -2.486 1.044 -14.823 1.00 93.69 135 VAL A O 1
ATOM 1031 N N . ALA A 1 136 ? -0.722 2.030 -15.811 1.00 94.81 136 ALA A N 1
ATOM 1032 C CA . ALA A 1 136 ? -0.042 0.791 -16.172 1.00 94.81 136 ALA A CA 1
ATOM 1033 C C . ALA A 1 136 ? 1.109 0.533 -15.194 1.00 94.81 136 ALA A C 1
ATOM 1035 O O . ALA A 1 136 ? 1.954 1.407 -15.012 1.00 94.81 136 ALA A O 1
ATOM 1036 N N . GLY A 1 137 ? 1.139 -0.657 -14.586 1.00 94.38 137 GLY A N 1
ATOM 1037 C CA . GLY A 1 137 ? 2.224 -1.067 -13.696 1.00 94.38 137 GLY A CA 1
ATOM 1038 C C . GLY A 1 137 ? 3.564 -1.107 -14.429 1.00 94.38 137 GLY A C 1
ATOM 1039 O O . GLY A 1 137 ? 3.670 -1.712 -15.500 1.00 94.38 137 GLY A O 1
ATOM 1040 N N . ASP A 1 138 ? 4.574 -0.451 -13.865 1.00 93.69 138 ASP A N 1
ATOM 1041 C CA . ASP A 1 138 ? 5.914 -0.314 -14.455 1.00 93.69 138 ASP A CA 1
ATOM 1042 C C . ASP A 1 138 ? 7.036 -0.824 -13.535 1.00 93.69 138 ASP A C 1
ATOM 1044 O O . ASP A 1 138 ? 8.190 -0.942 -13.955 1.00 93.69 138 ASP A O 1
ATOM 1048 N N . SER A 1 139 ? 6.678 -1.187 -12.304 1.00 94.75 139 SER A N 1
ATOM 1049 C CA . SER A 1 139 ? 7.595 -1.572 -11.241 1.00 94.75 139 SER A CA 1
ATOM 1050 C C . SER A 1 139 ? 7.280 -2.968 -10.716 1.00 94.75 139 SER A C 1
ATOM 1052 O O . SER A 1 139 ? 6.138 -3.424 -10.711 1.00 94.75 139 SER A O 1
ATOM 1054 N N . VAL A 1 140 ? 8.319 -3.657 -10.246 1.00 96.00 140 VAL A N 1
ATOM 1055 C CA . VAL A 1 140 ? 8.207 -4.988 -9.648 1.00 96.00 140 VAL A CA 1
ATOM 1056 C C . VAL A 1 140 ? 8.561 -4.914 -8.170 1.00 96.00 140 VAL A C 1
ATOM 1058 O O . VAL A 1 140 ? 9.521 -4.253 -7.776 1.00 96.00 140 VAL A O 1
ATOM 1061 N N . PHE A 1 141 ? 7.810 -5.638 -7.349 1.00 97.19 141 PHE A N 1
ATOM 1062 C CA . PHE A 1 141 ? 8.027 -5.728 -5.912 1.00 97.19 141 PHE A CA 1
ATOM 1063 C C . PHE A 1 141 ? 8.133 -7.183 -5.468 1.00 97.19 141 PHE A C 1
ATOM 1065 O O . PHE A 1 141 ? 7.572 -8.097 -6.082 1.00 97.19 141 PHE A O 1
ATOM 1072 N N . VAL A 1 142 ? 8.839 -7.394 -4.363 1.00 97.81 142 VAL A N 1
ATOM 1073 C CA . VAL A 1 142 ? 8.871 -8.665 -3.642 1.00 97.81 142 VAL A CA 1
ATOM 1074 C C . VAL A 1 142 ? 8.379 -8.426 -2.224 1.00 97.81 142 VAL A C 1
ATOM 1076 O O . VAL A 1 142 ? 8.855 -7.526 -1.538 1.00 97.81 142 VAL A O 1
ATOM 1079 N N . LEU A 1 143 ? 7.397 -9.217 -1.805 1.00 97.94 143 LEU A N 1
ATOM 1080 C CA . LEU A 1 143 ? 6.747 -9.114 -0.509 1.00 97.94 143 LEU A CA 1
ATOM 1081 C C . LEU A 1 143 ? 7.103 -10.334 0.334 1.00 97.94 143 LEU A C 1
ATOM 1083 O O . LEU A 1 143 ? 6.952 -11.464 -0.136 1.00 97.94 143 LEU A O 1
ATOM 1087 N N . GLN A 1 144 ? 7.510 -10.099 1.578 1.00 97.94 144 GLN A N 1
ATOM 1088 C CA . GLN A 1 144 ? 7.465 -11.107 2.631 1.00 97.94 144 GLN A CA 1
ATOM 1089 C C . GLN A 1 144 ? 6.108 -11.001 3.324 1.00 97.94 144 GLN A C 1
ATOM 1091 O O . GLN A 1 144 ? 5.762 -9.943 3.853 1.00 97.94 144 GLN A O 1
ATOM 1096 N N . LEU A 1 145 ? 5.335 -12.080 3.309 1.00 97.38 145 LEU A N 1
ATOM 1097 C CA . LEU A 1 145 ?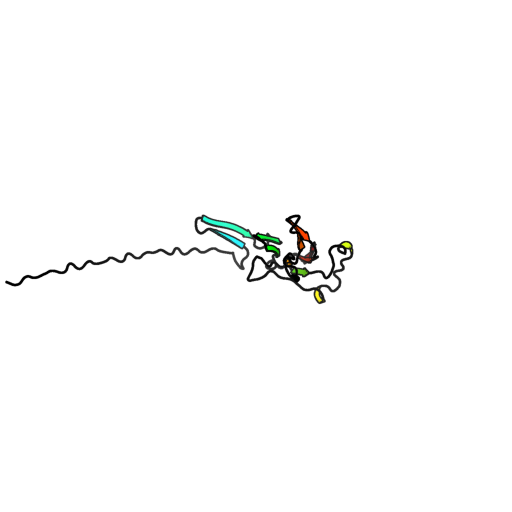 4.080 -12.180 4.0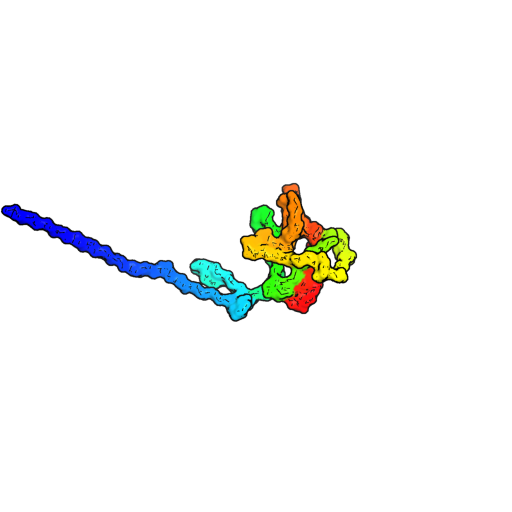43 1.00 97.38 145 LEU A CA 1
ATOM 1098 C C . LEU A 1 145 ? 4.360 -12.416 5.535 1.00 97.38 145 LEU A C 1
ATOM 1100 O O . LEU A 1 145 ? 5.432 -12.884 5.914 1.00 97.38 145 LEU A O 1
ATOM 1104 N N . ALA A 1 146 ? 3.364 -12.159 6.384 1.00 95.75 146 ALA A N 1
ATOM 1105 C CA . ALA A 1 146 ? 3.475 -12.342 7.835 1.00 95.75 146 ALA A CA 1
ATOM 1106 C C . ALA A 1 146 ? 3.835 -13.783 8.254 1.00 95.75 146 ALA A C 1
ATOM 1108 O O . ALA A 1 146 ? 4.459 -14.000 9.288 1.00 95.75 146 ALA A O 1
ATOM 1109 N N . ASN A 1 147 ? 3.466 -14.777 7.440 1.00 95.75 147 ASN A N 1
ATOM 1110 C CA . ASN A 1 147 ? 3.800 -16.185 7.664 1.00 95.75 147 ASN A CA 1
ATOM 1111 C C . ASN A 1 147 ? 5.212 -16.572 7.168 1.00 95.75 147 ASN A C 1
ATOM 1113 O O . ASN A 1 147 ? 5.597 -17.732 7.286 1.00 95.75 147 ASN A O 1
ATOM 1117 N N . GLY A 1 148 ? 5.972 -15.626 6.607 1.00 96.12 148 GLY A N 1
ATOM 1118 C CA . GLY A 1 148 ? 7.312 -15.836 6.061 1.00 96.12 148 GLY A CA 1
ATOM 1119 C C . GLY A 1 148 ? 7.360 -16.220 4.579 1.00 96.12 148 GLY A C 1
ATOM 1120 O O . GLY A 1 148 ? 8.458 -16.251 4.019 1.00 96.12 148 GLY A O 1
ATOM 1121 N N . ASP A 1 149 ? 6.215 -16.469 3.933 1.00 97.44 149 ASP A N 1
ATOM 1122 C CA . ASP A 1 149 ? 6.159 -16.749 2.497 1.00 97.44 149 ASP A CA 1
ATOM 1123 C C . ASP A 1 149 ? 6.551 -15.521 1.675 1.00 97.44 149 ASP A C 1
ATOM 1125 O O . ASP A 1 149 ? 6.296 -14.380 2.056 1.00 97.44 149 ASP A O 1
ATOM 1129 N N . TRP A 1 150 ? 7.101 -15.765 0.488 1.00 97.12 150 TRP A N 1
ATOM 1130 C CA . TRP A 1 150 ? 7.490 -14.709 -0.439 1.00 97.12 150 TRP A CA 1
ATOM 1131 C C . TRP A 1 150 ? 6.579 -14.675 -1.664 1.00 97.12 150 TRP A C 1
ATOM 1133 O O . TRP A 1 150 ? 6.251 -15.715 -2.246 1.00 97.12 150 TRP A O 1
ATOM 1143 N N . LYS A 1 151 ? 6.182 -13.471 -2.080 1.00 97.25 151 LYS A N 1
ATOM 1144 C CA . LYS A 1 151 ? 5.396 -13.221 -3.298 1.00 97.25 151 LYS A CA 1
ATOM 1145 C C . LYS A 1 151 ? 6.086 -12.169 -4.156 1.00 97.25 151 LYS A C 1
ATOM 1147 O O . LYS A 1 151 ? 6.652 -11.217 -3.635 1.00 97.25 151 LYS A O 1
ATOM 1152 N N . LYS A 1 152 ? 6.004 -12.326 -5.477 1.00 95.94 152 LYS A N 1
ATOM 1153 C CA . LYS A 1 152 ? 6.321 -11.254 -6.428 1.00 95.94 152 LYS A CA 1
ATOM 1154 C C . LYS A 1 152 ? 5.031 -10.503 -6.760 1.00 95.94 152 LYS A C 1
ATOM 1156 O O . LYS A 1 152 ? 3.978 -11.139 -6.836 1.00 95.94 152 LYS A O 1
ATOM 1161 N N . LEU A 1 153 ? 5.119 -9.202 -7.015 1.00 95.75 153 LEU A N 1
ATOM 1162 C CA . LEU A 1 153 ? 3.997 -8.341 -7.405 1.00 95.75 153 LEU A CA 1
ATOM 1163 C C . LEU A 1 153 ? 4.415 -7.390 -8.541 1.00 95.75 153 LEU A C 1
ATOM 1165 O O . LEU A 1 153 ? 5.526 -6.864 -8.502 1.00 95.75 153 LEU A O 1
ATOM 1169 N N . ARG A 1 154 ? 3.556 -7.215 -9.550 1.00 92.44 154 ARG A N 1
ATOM 1170 C CA . ARG A 1 154 ? 3.699 -6.283 -10.682 1.00 92.44 154 ARG A CA 1
ATOM 1171 C C . ARG A 1 154 ? 2.324 -5.855 -11.183 1.00 92.44 154 ARG A C 1
ATOM 1173 O O . ARG A 1 154 ? 1.381 -6.646 -10.937 1.00 92.44 154 ARG A O 1
#

Sequence (154 aa):
MIRTLTPVLLLALALPATAQNTVTVSTAAGNAEQVWYSLQNGEVATAALADWDLAFEIAGFTASIRVNTQKGMRVFKAPYAVQDWASLDTTGMLATWKEVHDSDTSWSHGALNDGLTSNEFDLGWGVYNQVTHIVAGDSVFVLQLANGDWKKLR

Radius of gyration: 27.39 Å; chains: 1; bounding box: 61×81×71 Å

Secondary structure (DSSP, 8-state):
---PPPP---------------------GGG-EEEEEETTTEEEEEEEGGG-SEEEEEETTEEEEEE-GGGT-EEEEEEEEGGGGGG---TTHHHHSEEE---SS-TT--GGG-S--S-TTB-SSEEEETTTTEEEE-EEEEEE-TTS-EEEE-

Foldseek 3Di:
DDDDDDDDDDDDDDDPDPPDDDDDDDCPDPNQKDWDQDPVPGTPDIDGLQPDAWDWDDDDLFIEIAGSCVLVKWKWWFPDWPVCVVVGDCVCCVPPTDIFAQDPVDPSGHRQQPPDDPDSQRSNQFGADPVVRDTDGTTKMWMQRSVRDIDIDD

pLDDT: mean 89.72, std 12.86, range [39.47, 97.94]